Protein AF-A0A2U3C924-F1 (afdb_monomer_lite)

Secondary structure (DSSP, 8-state):
--HHHHHHHHHHHHHTT-S-HHHHHHHHHHHTT-HHHHHHHHHTTTHHHHHHHHHHHHHHHHHHHHHHHHHT-S---

pLDDT: mean 82.3, std 13.92, range [43.38, 96.06]

Structure (mmCIF, N/CA/C/O backbone):
data_AF-A0A2U3C924-F1
#
_entry.id   AF-A0A2U3C924-F1
#
loop_
_atom_site.group_PDB
_atom_site.id
_atom_site.type_symbol
_atom_site.label_atom_id
_atom_site.label_alt_id
_atom_site.label_comp_id
_atom_site.label_asym_id
_atom_site.label_entity_id
_atom_site.label_seq_id
_atom_site.pdbx_PDB_ins_code
_atom_site.Cartn_x
_atom_site.Cartn_y
_atom_site.Cartn_z
_atom_site.occupancy
_atom_site.B_iso_or_equiv
_atom_site.auth_seq_id
_atom_site.auth_comp_id
_atom_site.auth_asym_id
_atom_site.auth_atom_id
_atom_site.pdbx_PDB_model_num
ATOM 1 N N . MET A 1 1 ? 23.677 2.415 -1.647 1.00 43.69 1 MET A N 1
ATOM 2 C CA . MET A 1 1 ? 22.279 1.958 -1.518 1.00 43.69 1 MET A CA 1
ATOM 3 C C . MET A 1 1 ? 21.680 1.942 -2.909 1.00 43.69 1 MET A C 1
ATOM 5 O O . MET A 1 1 ? 21.393 2.997 -3.455 1.00 43.69 1 MET A O 1
ATOM 9 N N . THR A 1 2 ? 21.657 0.774 -3.538 1.00 43.38 2 THR A N 1
ATOM 10 C CA . THR A 1 2 ? 21.185 0.571 -4.915 1.00 43.38 2 THR A CA 1
ATOM 11 C C . THR A 1 2 ? 19.659 0.603 -4.978 1.00 43.38 2 THR A C 1
ATOM 13 O O . THR A 1 2 ? 19.000 0.178 -4.034 1.00 43.38 2 THR A O 1
ATOM 16 N N . ALA A 1 3 ? 19.102 1.081 -6.095 1.00 53.00 3 ALA A N 1
ATOM 17 C CA . ALA A 1 3 ? 17.658 1.240 -6.303 1.00 53.00 3 ALA A CA 1
ATOM 18 C C . ALA A 1 3 ? 16.841 -0.039 -6.014 1.00 53.00 3 ALA A C 1
ATOM 20 O O . ALA A 1 3 ? 15.722 0.057 -5.534 1.00 53.00 3 ALA A O 1
ATOM 21 N N . GLY A 1 4 ? 17.426 -1.230 -6.201 1.00 53.66 4 GLY A N 1
ATOM 22 C CA . GLY A 1 4 ? 16.787 -2.522 -5.915 1.00 53.66 4 GLY A CA 1
ATOM 23 C C . GLY A 1 4 ? 16.298 -2.713 -4.472 1.00 53.66 4 GLY A C 1
ATOM 24 O O . GLY A 1 4 ? 15.237 -3.294 -4.287 1.00 53.66 4 GLY A O 1
ATOM 25 N N . ASP A 1 5 ? 17.010 -2.179 -3.470 1.00 58.78 5 ASP A N 1
ATOM 26 C CA . ASP A 1 5 ? 16.593 -2.253 -2.056 1.00 58.78 5 ASP A CA 1
ATOM 27 C C . ASP A 1 5 ? 15.524 -1.206 -1.693 1.00 58.78 5 ASP A C 1
ATOM 29 O O . ASP A 1 5 ? 14.822 -1.364 -0.695 1.00 58.78 5 ASP A O 1
ATOM 33 N N . ARG A 1 6 ? 15.390 -0.132 -2.489 1.00 65.12 6 ARG A N 1
ATOM 34 C CA . ARG A 1 6 ? 14.399 0.931 -2.251 1.00 65.12 6 ARG A CA 1
ATOM 35 C C . ARG A 1 6 ? 12.986 0.521 -2.664 1.00 65.12 6 ARG A C 1
ATOM 37 O O . ARG A 1 6 ? 12.055 0.834 -1.939 1.00 65.12 6 ARG A O 1
ATOM 44 N N . HIS A 1 7 ? 12.826 -0.286 -3.712 1.00 74.94 7 HIS A N 1
ATOM 45 C CA . HIS A 1 7 ? 11.487 -0.701 -4.151 1.00 74.94 7 HIS A CA 1
ATOM 46 C C . HIS A 1 7 ? 10.687 -1.413 -3.042 1.00 74.94 7 HIS A C 1
ATOM 48 O O . HIS A 1 7 ? 9.477 -1.253 -2.947 1.00 74.94 7 HIS A O 1
ATOM 54 N N . HIS A 1 8 ? 11.348 -2.127 -2.123 1.00 84.19 8 HIS A N 1
ATOM 55 C CA . HIS A 1 8 ? 10.674 -2.746 -0.974 1.00 84.19 8 HIS A CA 1
ATOM 56 C C . HIS A 1 8 ? 10.204 -1.764 0.106 1.00 84.19 8 HIS A C 1
ATOM 58 O O . HIS A 1 8 ? 9.315 -2.113 0.875 1.00 84.19 8 HIS A O 1
ATOM 64 N N . VAL A 1 9 ? 10.800 -0.575 0.215 1.00 83.88 9 VAL A N 1
ATOM 65 C CA . VAL A 1 9 ? 10.279 0.498 1.081 1.00 83.88 9 VAL A CA 1
ATOM 66 C C . VAL A 1 9 ? 9.221 1.336 0.363 1.00 83.88 9 VAL A C 1
ATOM 68 O O . VAL A 1 9 ? 8.353 1.897 1.029 1.00 83.88 9 VAL A O 1
ATOM 71 N N . ASP A 1 10 ? 9.223 1.337 -0.972 1.00 91.44 10 ASP A N 1
ATOM 72 C CA . ASP A 1 10 ? 8.250 2.067 -1.789 1.00 91.44 10 ASP A CA 1
ATOM 73 C C . ASP A 1 10 ? 6.845 1.426 -1.760 1.00 91.44 10 ASP A C 1
ATOM 75 O O . ASP A 1 10 ? 5.860 2.139 -1.920 1.00 91.44 10 ASP A O 1
ATOM 79 N N . VAL A 1 11 ? 6.711 0.128 -1.439 1.00 93.38 11 VAL A N 1
ATOM 80 C CA . VAL A 1 11 ? 5.404 -0.570 -1.341 1.00 93.38 11 VAL A CA 1
ATOM 81 C C . VAL A 1 11 ? 4.425 0.089 -0.362 1.00 93.38 11 VAL A C 1
ATOM 83 O O . VAL A 1 11 ? 3.230 0.154 -0.634 1.00 93.38 11 VAL A O 1
ATOM 86 N N . GLY A 1 12 ? 4.918 0.632 0.756 1.00 90.69 12 GLY A N 1
ATOM 87 C CA . GLY A 1 12 ? 4.074 1.351 1.713 1.00 90.69 12 GLY A CA 1
ATOM 88 C C . GLY A 1 12 ? 3.600 2.703 1.179 1.00 90.69 12 GLY A C 1
ATOM 89 O O . GLY A 1 12 ? 2.456 3.087 1.401 1.00 90.69 12 GLY A O 1
ATOM 90 N N . ALA A 1 13 ? 4.458 3.415 0.445 1.00 92.31 13 ALA A N 1
ATOM 91 C CA . ALA A 1 13 ? 4.082 4.668 -0.204 1.00 92.31 13 ALA A CA 1
ATOM 92 C C . ALA A 1 13 ? 3.121 4.421 -1.377 1.00 92.31 13 ALA A C 1
ATOM 94 O O . ALA A 1 13 ? 2.155 5.166 -1.527 1.00 92.31 13 ALA A O 1
ATOM 95 N N . TYR A 1 14 ? 3.334 3.351 -2.149 1.00 93.38 14 TYR A N 1
ATOM 96 C CA . TYR A 1 14 ? 2.444 2.917 -3.224 1.00 93.38 14 TYR A CA 1
ATOM 97 C C . TYR A 1 14 ? 1.045 2.588 -2.690 1.00 93.38 14 TYR A C 1
ATOM 99 O O . TYR A 1 14 ? 0.062 3.143 -3.171 1.00 93.38 14 TYR A O 1
ATOM 107 N N . ALA A 1 15 ? 0.954 1.775 -1.631 1.00 92.12 15 ALA A N 1
ATOM 108 C CA . ALA A 1 15 ? -0.320 1.390 -1.015 1.00 92.12 15 ALA A CA 1
ATOM 109 C C . ALA A 1 15 ? -1.128 2.580 -0.464 1.00 92.12 15 ALA A C 1
ATOM 111 O O . ALA A 1 15 ? -2.343 2.485 -0.328 1.00 92.12 15 ALA A O 1
ATOM 112 N N . LEU A 1 16 ? -0.460 3.688 -0.134 1.00 90.88 16 LEU A N 1
ATOM 113 C CA . LEU A 1 16 ? -1.080 4.913 0.377 1.00 90.88 16 LEU A CA 1
ATOM 114 C C . LEU A 1 16 ? -1.260 5.996 -0.701 1.00 90.88 16 LEU A C 1
ATOM 116 O O . LEU A 1 16 ? -1.668 7.109 -0.371 1.00 90.88 16 LEU A O 1
ATOM 120 N N . GLY A 1 17 ? -0.917 5.712 -1.963 1.00 91.31 17 GLY A N 1
ATOM 121 C CA . GLY A 1 17 ? -1.005 6.676 -3.065 1.00 91.31 17 GLY A CA 1
ATOM 122 C C . GLY A 1 17 ? -0.063 7.880 -2.925 1.00 91.31 17 GLY A C 1
ATOM 123 O O . GLY A 1 17 ? -0.398 8.977 -3.361 1.00 91.31 17 GLY A O 1
ATOM 124 N N . LEU A 1 18 ? 1.091 7.701 -2.274 1.00 92.56 18 LEU A N 1
ATOM 125 C CA . LEU A 1 18 ? 2.058 8.767 -1.973 1.00 92.56 18 LEU A CA 1
ATOM 126 C C . LEU A 1 18 ? 3.237 8.839 -2.954 1.00 92.56 18 LEU A C 1
ATOM 128 O O . LEU A 1 18 ? 4.061 9.745 -2.832 1.00 92.56 18 LEU A O 1
ATOM 132 N N . LEU A 1 19 ? 3.354 7.883 -3.877 1.00 94.44 19 LEU A N 1
ATOM 133 C CA . LEU A 1 19 ? 4.375 7.928 -4.923 1.00 94.44 19 LEU A CA 1
ATOM 134 C C . LEU A 1 19 ? 3.982 8.915 -6.023 1.00 94.44 19 LEU A C 1
ATOM 136 O O . LEU A 1 19 ? 2.808 9.054 -6.363 1.00 94.44 19 LEU A O 1
ATOM 140 N N . GLU A 1 20 ? 4.984 9.576 -6.596 1.00 94.19 20 GLU A N 1
ATOM 141 C CA . GLU A 1 20 ? 4.808 10.313 -7.846 1.00 94.19 20 GLU A CA 1
ATOM 142 C C . GLU A 1 20 ? 4.538 9.327 -8.993 1.00 94.19 20 GLU A C 1
ATOM 144 O O . GLU A 1 20 ? 4.973 8.177 -8.939 1.00 94.19 20 GLU A O 1
ATOM 149 N N . GLU A 1 21 ? 3.852 9.771 -10.050 1.00 95.38 21 GLU A N 1
ATOM 150 C CA . GLU A 1 21 ? 3.427 8.896 -11.159 1.00 95.38 21 GLU A CA 1
ATOM 151 C C . GLU A 1 21 ? 4.589 8.080 -11.749 1.00 95.38 21 GLU A C 1
ATOM 153 O O . GLU A 1 21 ? 4.490 6.865 -11.888 1.00 95.38 21 GLU A O 1
ATOM 158 N N . ALA A 1 22 ? 5.734 8.720 -12.003 1.00 93.94 22 ALA A N 1
ATOM 159 C CA . ALA A 1 22 ? 6.902 8.039 -12.561 1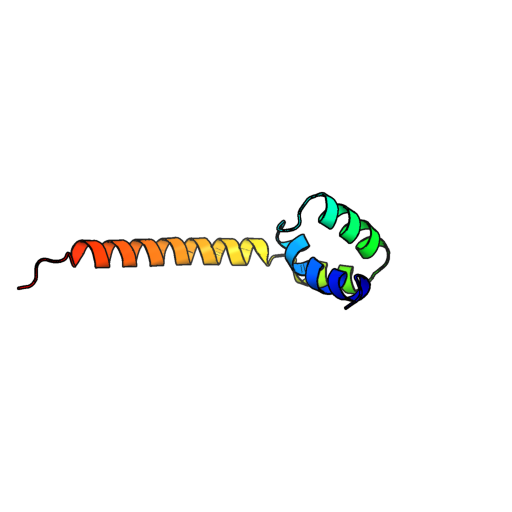.00 93.94 22 ALA A CA 1
ATOM 160 C C . ALA A 1 22 ? 7.494 6.977 -11.617 1.00 93.94 22 ALA A C 1
ATOM 162 O O . ALA A 1 22 ? 8.030 5.970 -12.080 1.00 93.94 22 ALA A O 1
ATOM 163 N N . ASP A 1 23 ? 7.416 7.188 -10.302 1.00 93.06 23 ASP A N 1
ATOM 164 C CA . ASP A 1 23 ? 7.894 6.217 -9.316 1.00 93.06 23 ASP A CA 1
ATOM 165 C C . ASP A 1 23 ? 6.895 5.067 -9.138 1.00 93.06 23 ASP A C 1
ATOM 167 O O . ASP A 1 23 ? 7.310 3.922 -8.944 1.00 93.06 23 ASP A O 1
ATOM 171 N N . ALA A 1 24 ? 5.593 5.345 -9.263 1.00 95.00 24 ALA A N 1
ATOM 172 C CA . ALA A 1 24 ? 4.550 4.326 -9.276 1.00 95.00 24 ALA A CA 1
ATOM 173 C C . ALA A 1 24 ? 4.713 3.379 -10.475 1.00 95.00 24 ALA A C 1
ATOM 175 O O . ALA A 1 24 ? 4.781 2.168 -10.268 1.00 95.00 24 ALA A O 1
ATOM 176 N N . ASP A 1 25 ? 4.900 3.911 -11.689 1.00 95.12 25 ASP A N 1
ATOM 177 C CA . ASP A 1 25 ? 5.134 3.108 -12.900 1.00 95.12 25 ASP A CA 1
ATOM 178 C C . ASP A 1 25 ? 6.332 2.159 -12.721 1.00 95.12 25 ASP A C 1
ATOM 180 O O . ASP A 1 25 ? 6.257 0.956 -12.985 1.00 95.12 25 ASP A O 1
ATOM 184 N N . ARG A 1 26 ? 7.451 2.679 -12.197 1.00 92.94 26 ARG A N 1
ATOM 185 C CA . ARG A 1 26 ? 8.650 1.868 -11.933 1.00 92.94 26 ARG A CA 1
ATOM 186 C C . ARG A 1 26 ? 8.429 0.810 -10.858 1.00 92.94 26 ARG A C 1
ATOM 188 O O . ARG A 1 26 ? 9.003 -0.281 -10.938 1.00 92.94 26 ARG A O 1
ATOM 195 N N . PHE A 1 27 ? 7.642 1.128 -9.834 1.00 94.62 27 PHE A N 1
ATOM 196 C CA . PHE A 1 27 ? 7.291 0.166 -8.801 1.00 94.62 27 PHE A CA 1
ATOM 197 C C . PHE A 1 27 ? 6.388 -0.943 -9.356 1.00 94.62 27 PHE A C 1
ATOM 199 O O . PHE A 1 27 ? 6.589 -2.101 -8.999 1.00 94.62 27 PHE A O 1
ATOM 206 N N . GLU A 1 28 ? 5.475 -0.645 -10.281 1.00 95.50 28 GLU A N 1
ATOM 207 C CA . GLU A 1 28 ? 4.619 -1.644 -10.936 1.00 95.50 28 GLU A CA 1
ATOM 208 C C . GLU A 1 28 ? 5.422 -2.633 -11.793 1.00 95.50 28 GLU A C 1
ATOM 210 O O . GLU A 1 28 ? 5.202 -3.848 -11.715 1.00 95.50 28 GLU A O 1
ATOM 215 N N . GLU A 1 29 ? 6.429 -2.151 -12.529 1.00 95.25 29 GLU A N 1
ATOM 216 C CA . GLU A 1 29 ? 7.372 -3.015 -13.256 1.00 95.25 29 GLU A CA 1
ATOM 217 C C . GLU A 1 29 ? 8.107 -3.990 -12.316 1.00 95.25 29 GLU A C 1
ATOM 219 O O . GLU A 1 29 ? 8.355 -5.150 -12.669 1.00 95.25 29 GLU A O 1
ATOM 224 N N . HIS A 1 30 ? 8.459 -3.530 -11.110 1.00 94.75 30 HIS A N 1
ATOM 225 C CA . HIS A 1 30 ? 9.069 -4.358 -10.069 1.00 94.75 30 HIS A CA 1
ATOM 226 C C . HIS A 1 30 ? 8.058 -5.320 -9.425 1.00 94.75 30 HIS A C 1
ATOM 228 O O . HIS A 1 30 ? 8.373 -6.496 -9.220 1.00 94.75 30 HIS A O 1
ATOM 234 N N . LEU A 1 31 ? 6.845 -4.846 -9.129 1.00 95.25 31 LEU A N 1
ATOM 235 C CA . LEU A 1 31 ? 5.762 -5.604 -8.502 1.00 95.25 31 LEU A CA 1
ATOM 236 C C . LEU A 1 31 ? 5.391 -6.832 -9.335 1.00 95.25 31 LEU A C 1
ATOM 238 O O . LEU A 1 31 ? 5.251 -7.925 -8.787 1.00 95.25 31 LEU A O 1
ATOM 242 N N . ALA A 1 32 ? 5.353 -6.685 -10.662 1.00 96.06 32 ALA A N 1
ATOM 243 C CA . ALA A 1 32 ? 5.106 -7.782 -11.597 1.00 96.06 32 ALA A CA 1
ATOM 244 C C . ALA A 1 32 ? 6.117 -8.944 -11.481 1.00 96.06 32 ALA A C 1
ATOM 246 O O . ALA A 1 32 ? 5.849 -10.051 -11.947 1.00 96.06 32 ALA A O 1
ATOM 247 N N . GLN A 1 33 ? 7.285 -8.704 -10.877 1.00 95.25 33 GLN A N 1
ATOM 248 C CA . GLN A 1 33 ? 8.398 -9.651 -10.804 1.00 95.25 33 GLN A CA 1
ATOM 249 C C . GLN A 1 33 ? 8.763 -10.047 -9.364 1.00 95.25 33 GLN A C 1
ATOM 251 O O . GLN A 1 33 ? 9.658 -10.872 -9.168 1.00 95.25 33 GLN A O 1
ATOM 256 N N . CYS A 1 34 ? 8.098 -9.487 -8.348 1.00 96.00 34 CYS A N 1
ATOM 257 C CA . CYS A 1 34 ? 8.485 -9.663 -6.9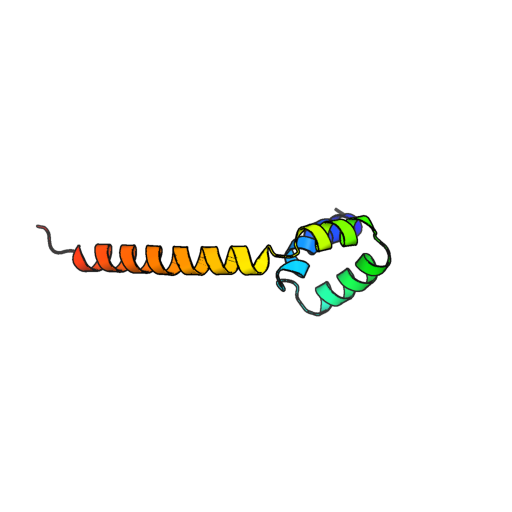52 1.00 96.00 34 CYS A CA 1
ATOM 258 C C . CYS A 1 34 ? 7.323 -10.117 -6.057 1.00 96.00 34 CYS A C 1
ATOM 260 O O . CYS A 1 34 ? 6.549 -9.301 -5.558 1.00 96.00 34 CYS A O 1
ATOM 262 N N . GLY A 1 35 ? 7.2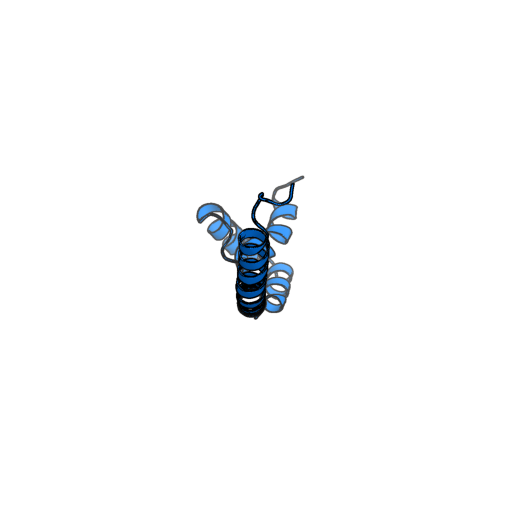70 -11.421 -5.758 1.00 94.25 35 GLY A N 1
ATOM 263 C CA . GLY A 1 35 ? 6.243 -12.001 -4.879 1.00 94.25 35 GLY A CA 1
ATOM 264 C C . GLY A 1 35 ? 6.204 -11.381 -3.479 1.00 94.25 35 GLY A C 1
ATOM 265 O O . GLY A 1 35 ? 5.132 -11.125 -2.956 1.00 94.25 35 GLY A O 1
ATOM 266 N N . ARG A 1 36 ? 7.360 -11.007 -2.914 1.00 93.31 36 ARG A N 1
ATOM 267 C CA . ARG A 1 36 ? 7.421 -10.337 -1.605 1.00 93.31 36 ARG A CA 1
ATOM 268 C C . ARG A 1 36 ? 6.692 -8.991 -1.593 1.00 93.31 36 ARG A C 1
ATOM 270 O O . ARG A 1 36 ? 6.078 -8.650 -0.591 1.00 93.31 36 ARG A O 1
ATOM 277 N N . CYS A 1 37 ? 6.808 -8.205 -2.664 1.00 95.12 37 CYS A N 1
ATOM 278 C CA . CYS A 1 37 ? 6.096 -6.930 -2.763 1.00 95.12 37 CYS A CA 1
ATOM 279 C C . CYS A 1 37 ? 4.592 -7.148 -2.926 1.00 95.12 37 CYS A C 1
ATOM 281 O O . CYS A 1 37 ? 3.829 -6.375 -2.362 1.00 95.12 37 CYS A O 1
ATOM 283 N N . ALA A 1 38 ? 4.178 -8.206 -3.631 1.00 94.31 38 ALA A N 1
ATOM 284 C CA . ALA A 1 38 ? 2.772 -8.590 -3.722 1.00 94.31 38 ALA A CA 1
ATOM 285 C C . ALA A 1 38 ? 2.206 -9.010 -2.353 1.00 94.31 38 ALA A C 1
ATOM 287 O O . ALA A 1 38 ? 1.171 -8.490 -1.953 1.00 94.31 38 ALA A O 1
ATOM 288 N N . ASP A 1 39 ? 2.925 -9.853 -1.603 1.00 94.75 39 ASP A N 1
ATOM 289 C CA . ASP A 1 39 ? 2.520 -10.275 -0.253 1.00 94.75 39 ASP A CA 1
ATOM 290 C C . ASP A 1 39 ? 2.413 -9.072 0.706 1.00 94.75 39 ASP A C 1
ATOM 292 O O . ASP A 1 39 ? 1.421 -8.923 1.414 1.00 94.75 39 ASP A O 1
ATOM 296 N N . LEU A 1 40 ? 3.396 -8.158 0.694 1.00 91.69 40 LEU A N 1
ATOM 297 C CA . LEU A 1 40 ? 3.334 -6.938 1.512 1.00 91.69 40 LEU A CA 1
ATOM 298 C C . LEU A 1 40 ? 2.195 -5.996 1.099 1.00 91.69 40 LEU A C 1
ATOM 300 O O . LEU A 1 40 ? 1.636 -5.308 1.950 1.00 91.69 40 LEU A O 1
ATOM 304 N N . LEU A 1 41 ? 1.886 -5.910 -0.196 1.00 93.06 41 LEU A N 1
ATOM 305 C CA . LEU A 1 41 ? 0.796 -5.069 -0.683 1.00 93.06 41 LEU A CA 1
ATOM 306 C C . LEU A 1 41 ? -0.564 -5.620 -0.229 1.00 93.06 41 LEU A C 1
ATOM 308 O O . LEU A 1 41 ? -1.416 -4.845 0.202 1.00 93.06 41 LEU A O 1
ATOM 312 N N . GLU A 1 42 ? -0.735 -6.945 -0.255 1.00 93.06 42 GLU A N 1
ATOM 313 C CA . GLU A 1 42 ? -1.905 -7.636 0.304 1.00 93.06 42 GLU A CA 1
ATOM 314 C C . GLU A 1 42 ? -2.043 -7.379 1.817 1.00 93.06 42 GLU A C 1
ATOM 316 O O . GLU A 1 42 ? -3.139 -7.081 2.292 1.00 93.06 42 GLU A O 1
ATOM 321 N N . ASP A 1 43 ? -0.940 -7.390 2.574 1.00 90.69 43 ASP A N 1
ATOM 322 C CA . ASP A 1 43 ? -0.945 -7.078 4.015 1.00 90.69 43 ASP A CA 1
ATOM 323 C C . ASP A 1 43 ? -1.419 -5.641 4.324 1.00 90.69 43 ASP A C 1
ATOM 325 O O . ASP A 1 43 ? -1.895 -5.356 5.428 1.00 90.69 43 ASP A O 1
ATOM 329 N N . PHE A 1 44 ? -1.307 -4.719 3.363 1.00 88.50 44 PHE A N 1
ATOM 330 C CA . PHE A 1 44 ? -1.783 -3.341 3.505 1.00 88.50 44 PHE A CA 1
ATOM 331 C C . PHE A 1 44 ? -3.244 -3.138 3.106 1.00 88.50 44 PHE A C 1
ATOM 333 O O . PHE A 1 44 ? -3.782 -2.042 3.319 1.00 88.50 44 PHE A O 1
ATOM 340 N N . VAL A 1 45 ? -3.924 -4.172 2.605 1.00 84.81 45 VAL A N 1
ATOM 341 C CA . VAL A 1 45 ? -5.360 -4.1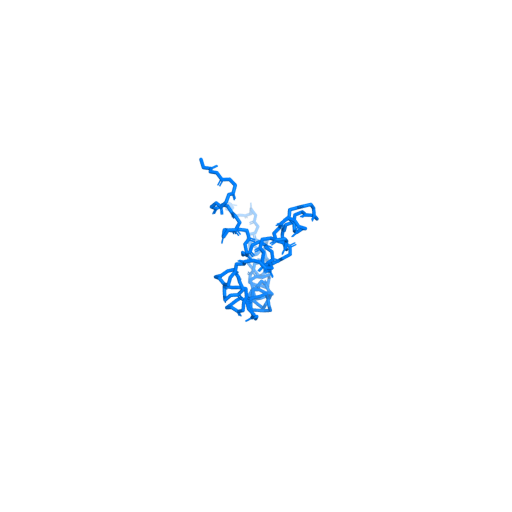10 2.325 1.00 84.81 45 VAL A CA 1
ATOM 342 C C . VAL A 1 45 ? -6.107 -3.746 3.610 1.00 84.81 45 VAL A C 1
ATOM 344 O O . VAL A 1 45 ? -6.094 -4.459 4.610 1.00 84.81 45 VAL A O 1
ATOM 347 N N . GLY A 1 46 ? -6.770 -2.590 3.592 1.00 81.25 46 GLY A N 1
ATOM 348 C CA . GLY A 1 46 ? -7.513 -2.069 4.739 1.00 81.25 46 GLY A CA 1
ATOM 349 C C . GLY A 1 46 ? -6.728 -1.127 5.659 1.00 81.25 46 GLY A C 1
ATOM 350 O O . GLY A 1 46 ? -7.329 -0.556 6.570 1.00 81.25 46 GLY A O 1
ATOM 351 N N . LEU A 1 47 ? -5.438 -0.876 5.415 1.00 87.44 47 LEU A N 1
ATOM 352 C CA . LEU A 1 47 ? -4.679 0.114 6.186 1.00 87.44 47 LEU A CA 1
ATOM 353 C C . LEU A 1 47 ? -5.171 1.545 5.914 1.00 87.44 47 LEU A C 1
ATOM 355 O O . LEU A 1 47 ? -5.377 2.309 6.855 1.00 87.44 47 LEU A O 1
ATOM 359 N N . GLU A 1 48 ? -5.423 1.893 4.651 1.00 84.69 48 GLU A N 1
ATOM 360 C CA . GLU A 1 48 ? -5.930 3.213 4.252 1.00 84.69 48 GLU A CA 1
ATOM 361 C C . GLU A 1 48 ? -7.243 3.600 4.973 1.00 84.69 48 GLU A C 1
ATOM 363 O O . GLU A 1 48 ? -7.259 4.636 5.647 1.00 84.69 48 GLU A O 1
ATOM 368 N N . PRO A 1 49 ? -8.325 2.787 4.960 1.00 84.38 49 PRO A N 1
ATOM 369 C CA . PRO A 1 49 ? -9.555 3.140 5.671 1.00 84.38 49 PRO A CA 1
ATOM 370 C C . PRO A 1 49 ? -9.382 3.194 7.197 1.00 84.38 49 PRO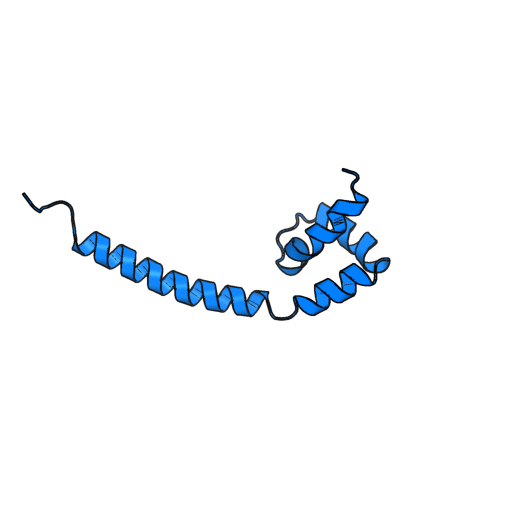 A C 1
ATOM 372 O O . PRO A 1 49 ? -10.040 4.003 7.858 1.00 84.38 49 PRO A O 1
ATOM 375 N N . LEU A 1 50 ? -8.487 2.386 7.780 1.00 90.44 50 LEU A N 1
ATOM 376 C CA . LEU A 1 50 ? -8.163 2.462 9.210 1.00 90.44 50 LEU A CA 1
ATOM 377 C C . LEU A 1 50 ? -7.442 3.770 9.563 1.00 90.44 50 LEU A C 1
ATOM 379 O O . LEU A 1 50 ? -7.793 4.420 10.554 1.00 90.44 50 LEU A O 1
ATOM 383 N N . LEU A 1 51 ? -6.471 4.184 8.747 1.00 89.75 51 LEU A N 1
ATOM 384 C CA . LEU A 1 51 ? -5.769 5.458 8.905 1.00 89.75 51 LEU A CA 1
ATOM 385 C C . LEU A 1 51 ? -6.716 6.647 8.705 1.00 89.75 51 LEU A C 1
ATOM 387 O O . LEU A 1 51 ? -6.662 7.597 9.487 1.00 89.75 51 LEU A O 1
ATOM 391 N N . ALA A 1 52 ? -7.633 6.578 7.737 1.00 87.31 52 ALA A N 1
ATOM 392 C CA . ALA A 1 52 ? -8.659 7.597 7.527 1.00 87.31 52 ALA A CA 1
ATOM 393 C C . ALA A 1 52 ? -9.600 7.721 8.740 1.00 87.31 52 ALA A C 1
ATOM 395 O O . ALA A 1 52 ? -9.860 8.828 9.220 1.00 87.31 52 ALA A O 1
ATOM 396 N N . ALA A 1 53 ? -10.058 6.596 9.300 1.00 90.50 53 ALA A N 1
ATOM 397 C CA . ALA A 1 53 ? -10.879 6.585 10.511 1.00 90.50 53 ALA A CA 1
ATOM 398 C C . ALA A 1 53 ? -10.126 7.164 11.723 1.00 90.50 53 ALA A C 1
ATOM 400 O O . ALA A 1 53 ? -10.690 7.933 12.510 1.00 90.50 53 ALA A O 1
ATOM 401 N N . TYR A 1 54 ? -8.836 6.842 11.859 1.00 90.50 54 TYR A N 1
ATOM 402 C CA . TYR A 1 54 ? -7.977 7.431 12.882 1.00 90.50 54 TYR A CA 1
ATOM 403 C C . TYR A 1 54 ? -7.827 8.944 12.688 1.00 90.50 54 TYR A C 1
ATOM 405 O O . TYR A 1 54 ? -8.046 9.701 13.632 1.00 90.50 54 TYR A O 1
ATOM 413 N N . ALA A 1 55 ? -7.530 9.408 11.475 1.00 88.25 55 ALA A N 1
ATOM 414 C CA . ALA A 1 55 ? -7.417 10.829 11.166 1.00 88.25 55 ALA A CA 1
ATOM 415 C C . ALA A 1 55 ? -8.719 11.588 11.467 1.00 88.25 55 ALA A C 1
ATOM 417 O O . ALA A 1 55 ? -8.667 12.662 12.060 1.00 88.25 55 ALA A O 1
ATOM 418 N N . ALA A 1 56 ? -9.888 11.017 11.164 1.00 87.50 56 ALA A N 1
ATOM 419 C CA . ALA A 1 56 ? -11.184 11.612 11.503 1.00 87.50 56 ALA A CA 1
ATOM 420 C C . ALA A 1 56 ? -11.379 11.763 13.027 1.00 87.50 56 ALA A C 1
ATOM 422 O O . ALA A 1 56 ? -11.794 12.818 13.521 1.00 87.50 56 ALA A O 1
ATOM 423 N N . ARG A 1 57 ? -11.003 10.740 13.803 1.00 90.25 57 ARG A N 1
ATOM 424 C CA . ARG A 1 57 ? -10.976 10.801 15.274 1.00 90.25 57 ARG A CA 1
ATOM 425 C C . ARG A 1 57 ? -10.011 11.870 15.787 1.00 90.25 57 ARG A C 1
ATOM 427 O O . ARG A 1 57 ? -10.337 12.614 16.708 1.00 90.25 57 ARG A O 1
ATOM 434 N N . GLN A 1 58 ? -8.810 11.934 15.229 1.00 83.38 58 GLN A N 1
ATOM 435 C CA . GLN A 1 58 ? -7.793 12.877 15.681 1.00 83.38 58 GLN A CA 1
ATOM 436 C C . GLN A 1 58 ? -8.134 14.309 15.269 1.00 83.38 58 GLN A C 1
ATOM 438 O O . GLN A 1 58 ? -7.885 15.228 16.038 1.00 83.38 58 GLN A O 1
ATOM 443 N N . GLY A 1 59 ? -8.752 14.507 14.105 1.00 73.69 59 GLY A N 1
ATOM 444 C CA . GLY A 1 59 ? -9.230 15.806 13.639 1.00 73.69 59 GLY A CA 1
ATOM 445 C C . GLY A 1 59 ? -10.273 16.395 14.585 1.00 73.69 59 GLY A C 1
ATOM 446 O O . GLY A 1 59 ? -10.182 17.564 14.950 1.00 73.69 59 GLY A O 1
ATOM 447 N N . THR A 1 60 ? -11.203 15.571 15.078 1.00 67.12 60 THR A N 1
ATOM 448 C CA . THR A 1 60 ? -12.181 16.007 16.091 1.00 67.12 60 THR A CA 1
ATOM 449 C C . THR A 1 60 ? -11.530 16.286 17.452 1.00 67.12 60 THR A C 1
ATOM 451 O O . THR A 1 60 ? -11.840 17.299 18.079 1.00 67.12 60 THR A O 1
ATOM 454 N N . ALA A 1 61 ? -10.569 15.463 17.886 1.00 69.06 61 ALA A N 1
ATOM 455 C CA . ALA A 1 61 ? -9.811 15.689 19.122 1.00 69.06 61 ALA A CA 1
ATOM 456 C C . ALA A 1 61 ? -8.909 16.943 19.065 1.00 69.06 61 ALA A C 1
AT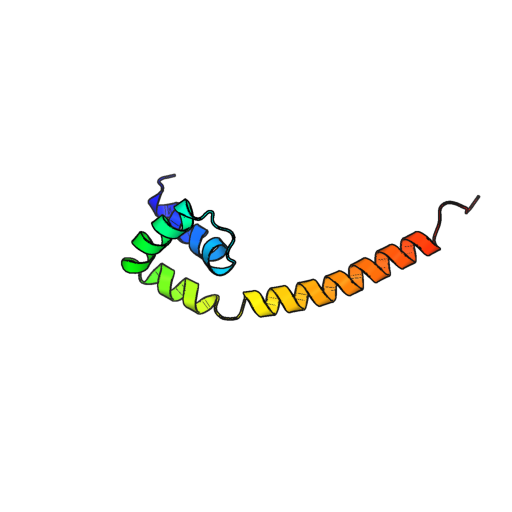OM 458 O O . ALA A 1 61 ? -8.808 17.698 20.037 1.00 69.06 61 ALA A O 1
ATOM 459 N N . SER A 1 62 ? -8.273 17.193 17.919 1.00 65.81 62 SER A N 1
ATOM 460 C CA . SER A 1 62 ? -7.414 18.355 17.678 1.00 65.81 62 SER A CA 1
ATOM 461 C C . SER A 1 62 ? -8.238 19.642 17.610 1.00 65.81 62 SER A C 1
ATOM 463 O O . SER A 1 62 ? -7.875 20.627 18.251 1.00 65.81 62 SER A O 1
ATOM 465 N N . ALA A 1 63 ? -9.404 19.615 16.954 1.00 67.19 63 ALA A N 1
ATOM 466 C CA . ALA A 1 63 ? -10.345 20.734 16.944 1.00 67.19 63 ALA A CA 1
ATOM 467 C C . ALA A 1 63 ? -10.873 21.074 18.351 1.00 67.19 63 ALA A C 1
ATOM 469 O O . ALA A 1 63 ? -10.928 22.248 18.714 1.00 67.19 63 ALA A O 1
ATOM 470 N N . ALA A 1 64 ? -11.195 20.068 19.173 1.00 67.69 64 ALA A N 1
ATOM 471 C CA . ALA A 1 64 ? -11.604 20.278 20.565 1.00 67.69 64 ALA A CA 1
ATOM 472 C C . ALA A 1 64 ? -10.485 20.907 21.418 1.00 67.69 64 ALA A C 1
ATOM 474 O O . ALA A 1 64 ? -10.744 21.801 22.219 1.00 67.69 64 ALA A O 1
ATOM 475 N N . SER A 1 65 ? -9.232 20.494 21.205 1.00 69.56 65 SER A N 1
ATOM 476 C CA . SER A 1 65 ? -8.066 21.042 21.916 1.00 69.56 65 SER A CA 1
ATOM 477 C C . SER A 1 65 ? -7.731 22.474 21.475 1.00 69.56 65 SER A C 1
ATOM 479 O O . SER A 1 65 ? -7.344 23.303 22.296 1.00 69.56 65 SER A O 1
ATOM 481 N N . ALA A 1 66 ? -7.914 22.792 20.189 1.00 70.56 66 ALA A N 1
ATOM 482 C CA . ALA A 1 66 ? -7.782 24.152 19.671 1.00 70.56 66 ALA A CA 1
ATOM 483 C C . ALA A 1 66 ? -8.888 25.081 20.205 1.00 70.56 66 ALA A C 1
ATOM 485 O O . ALA A 1 66 ? -8.613 26.236 20.529 1.00 70.56 66 ALA A O 1
ATOM 486 N N . ALA A 1 67 ? -10.119 24.574 20.346 1.00 67.88 67 ALA A N 1
ATOM 487 C CA . ALA A 1 67 ? -11.226 25.302 20.963 1.00 67.88 67 ALA A CA 1
ATOM 488 C C . ALA A 1 67 ? -10.989 25.563 22.464 1.00 67.88 67 ALA A C 1
ATOM 490 O O . ALA A 1 67 ? -11.147 26.705 22.897 1.00 67.88 67 ALA A O 1
ATOM 491 N N . ASP A 1 68 ? -10.522 24.565 23.231 1.00 66.75 68 ASP A N 1
ATOM 492 C CA . ASP A 1 68 ? -10.113 24.738 24.638 1.00 66.75 68 ASP A CA 1
ATOM 493 C C . ASP A 1 68 ? -9.020 25.808 24.773 1.00 66.75 68 ASP A C 1
ATOM 495 O O . ASP A 1 68 ? -9.172 26.756 25.543 1.00 66.75 68 ASP A O 1
ATOM 499 N N . ALA A 1 69 ? -7.965 25.735 23.952 1.00 69.56 69 ALA A N 1
ATOM 500 C CA . ALA A 1 69 ? -6.887 26.724 23.938 1.00 69.56 69 ALA A CA 1
ATOM 501 C C . ALA A 1 69 ? -7.376 28.142 23.578 1.00 69.56 69 ALA A C 1
ATOM 503 O O . ALA A 1 69 ? -6.900 29.120 24.156 1.00 69.56 69 ALA A O 1
ATOM 504 N N . ALA A 1 70 ? -8.345 28.263 22.665 1.00 70.44 70 ALA A N 1
ATOM 505 C CA . ALA A 1 70 ? -8.956 29.538 22.293 1.00 70.44 70 ALA A CA 1
ATOM 506 C C . ALA A 1 70 ? -9.875 30.108 23.394 1.00 70.44 70 ALA A C 1
ATOM 508 O O . ALA A 1 70 ? -9.893 31.322 23.601 1.00 70.44 70 ALA A O 1
ATOM 509 N N . GLN A 1 71 ? -10.604 29.260 24.134 1.00 68.75 71 GLN A N 1
ATOM 510 C CA . GLN A 1 71 ? -11.365 29.666 25.328 1.00 68.75 71 GLN A CA 1
ATOM 511 C C . GLN A 1 71 ? -10.450 30.116 26.476 1.00 68.75 71 GLN A C 1
ATOM 513 O O . GLN A 1 71 ? -10.833 30.962 27.283 1.00 68.75 71 GLN A O 1
ATOM 518 N N . ARG A 1 72 ? -9.226 29.587 26.534 1.00 70.00 72 ARG A N 1
ATOM 519 C CA . ARG A 1 72 ? -8.211 29.881 27.554 1.00 70.00 72 ARG A CA 1
ATOM 520 C C . ARG A 1 72 ? -7.396 31.151 27.283 1.00 70.00 72 ARG A C 1
ATOM 522 O O . ARG A 1 72 ? -6.288 31.252 27.802 1.00 70.00 72 ARG A O 1
ATOM 529 N N . GLY A 1 73 ? -7.919 32.064 26.454 1.00 65.88 73 GLY A N 1
ATOM 530 C CA . GLY A 1 73 ? -7.217 33.203 25.846 1.00 65.88 73 GLY A CA 1
ATOM 531 C C . GLY A 1 73 ? -6.268 34.004 26.765 1.00 65.88 73 GLY A C 1
ATOM 532 O O . GLY A 1 73 ? -6.350 33.921 27.988 1.00 65.88 73 GLY A O 1
ATOM 533 N N . PRO A 1 74 ? -5.365 34.830 26.198 1.00 65.69 74 PRO A N 1
ATOM 534 C CA . PRO A 1 74 ? -4.175 35.387 26.870 1.00 65.69 74 PRO A CA 1
ATOM 535 C C . PRO A 1 74 ? -4.434 36.500 27.922 1.00 65.69 74 PRO A C 1
ATOM 537 O O . PRO A 1 74 ? -3.662 37.451 28.018 1.00 65.69 74 PRO A O 1
ATOM 540 N N . GLY A 1 75 ? -5.503 36.415 28.719 1.00 64.25 75 GLY A N 1
ATOM 541 C CA . GLY A 1 75 ? -6.005 37.486 29.594 1.00 64.25 75 GLY A CA 1
ATOM 542 C C . GLY A 1 75 ? -5.964 37.220 31.104 1.00 64.25 75 GLY A C 1
ATOM 543 O O . GLY A 1 75 ? -6.783 37.779 31.822 1.00 64.25 75 GLY A O 1
ATOM 544 N N . GLY A 1 76 ? -5.064 36.369 31.604 1.00 62.84 76 GLY A N 1
ATOM 545 C CA . GLY A 1 76 ? -4.907 36.112 33.044 1.00 62.84 76 GLY A CA 1
ATOM 546 C C . GLY A 1 76 ? -3.706 36.837 33.661 1.00 62.84 76 GLY A C 1
ATOM 547 O O . GLY A 1 76 ? -2.688 36.194 33.922 1.00 62.84 76 GLY A O 1
ATOM 548 N N . ARG A 1 77 ? -3.797 38.154 33.875 1.00 59.69 77 ARG A N 1
ATOM 549 C CA . ARG A 1 77 ? -2.939 38.913 34.804 1.00 59.69 77 ARG A CA 1
ATOM 550 C C . ARG A 1 77 ? -3.774 39.929 35.562 1.00 59.69 77 ARG A C 1
ATOM 552 O O . ARG A 1 77 ? -4.666 40.520 34.919 1.00 59.69 77 ARG A O 1
#

Sequence (77 aa):
MTAGDRHHVDVGAYALGLLEEADADRFEEHLAQCGRCADLLEDFVGLEPLLAAYAARQGTASAASAADAAQRGPGGR

Radius of gyration: 20.03 Å; chains: 1; bounding box: 34×51×48 Å

Foldseek 3Di:
DDPVVVLLVCLVCLLQVNDDPVVNVVSVVVVVPDVVSVVVNVVCVPVNVVVVVVVVVVVVVVVVVVVVVVVVDPPDD